Protein AF-K9VT67-F1 (afdb_monomer_lite)

Sequence (69 aa):
MTPSDQQQLKAHLKAVAKILYRNTEPTELKSFESIEKSVRQKMLSEVGPEIGNFFFQQYQEFKQENPEK

pLDDT: mean 95.07, std 7.17, range [53.03, 98.19]

Secondary structure (DSSP, 8-state):
--HHHHHHHHHHHHHHHHHHHHTS-GGGGSSHHHHHHHHHHHIIIIIHHHHHHHHHHHHHHHHHHS---

Structure (mmCIF, N/CA/C/O backbone):
data_AF-K9VT67-F1
#
_entry.id   AF-K9VT67-F1
#
loop_
_atom_site.group_PDB
_atom_site.id
_atom_site.type_symbol
_atom_site.label_atom_id
_atom_site.label_alt_id
_atom_site.label_comp_id
_atom_site.label_asym_id
_atom_site.label_entity_id
_atom_site.label_seq_id
_atom_site.pdbx_PDB_ins_code
_atom_site.Cartn_x
_atom_site.Cartn_y
_atom_site.Cartn_z
_atom_site.occupancy
_atom_site.B_iso_or_equiv
_atom_site.auth_seq_id
_atom_site.auth_comp_id
_atom_site.auth_asym_id
_atom_site.auth_atom_id
_atom_site.pdbx_PDB_model_num
ATOM 1 N N . MET A 1 1 ? 7.691 11.838 -12.919 1.00 82.25 1 MET A N 1
ATOM 2 C CA . MET A 1 1 ? 6.217 11.826 -13.024 1.00 82.25 1 MET A CA 1
ATOM 3 C C . MET A 1 1 ? 5.759 13.186 -13.479 1.00 82.25 1 MET A C 1
ATOM 5 O O . MET A 1 1 ? 6.173 14.177 -12.886 1.00 82.25 1 MET A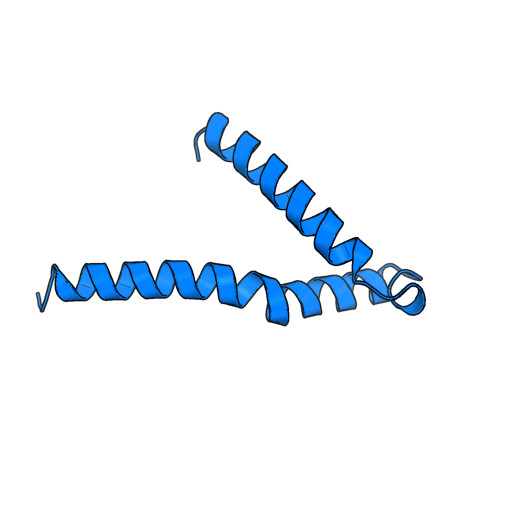 O 1
ATOM 9 N N . THR A 1 2 ? 4.946 13.231 -14.527 1.00 97.44 2 THR A N 1
ATOM 10 C CA . THR A 1 2 ? 4.278 14.471 -14.927 1.00 97.44 2 THR A CA 1
ATOM 11 C C . THR A 1 2 ? 3.189 14.836 -13.905 1.00 97.44 2 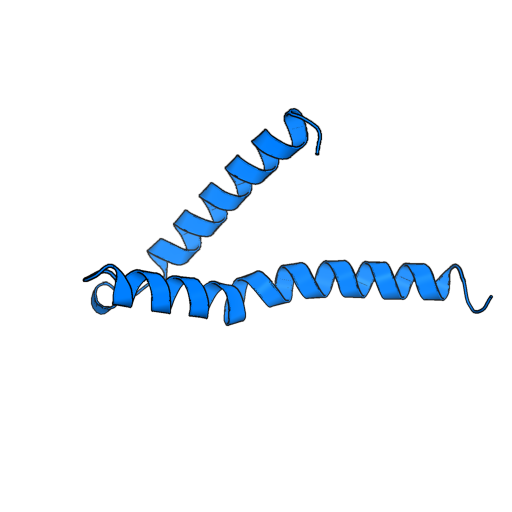THR A C 1
ATOM 13 O O . THR A 1 2 ? 2.764 13.972 -13.130 1.00 97.44 2 THR A O 1
ATOM 16 N N . PRO A 1 3 ? 2.691 16.087 -13.884 1.00 97.19 3 PRO A N 1
ATOM 17 C CA . PRO A 1 3 ? 1.557 16.451 -13.032 1.00 97.19 3 PRO A CA 1
ATOM 18 C C . PRO A 1 3 ? 0.307 15.594 -13.291 1.00 97.19 3 PRO A C 1
ATOM 20 O O . PRO A 1 3 ? -0.421 15.266 -12.354 1.00 97.19 3 PRO A O 1
ATOM 23 N N . SER A 1 4 ? 0.082 15.185 -14.548 1.00 97.50 4 SER A N 1
ATOM 24 C CA . SER A 1 4 ? -1.014 14.277 -14.906 1.00 97.50 4 SER A CA 1
ATOM 25 C C . SER A 1 4 ? -0.827 12.900 -14.265 1.00 97.50 4 SER A C 1
ATOM 27 O O . SER A 1 4 ? -1.744 12.405 -13.608 1.00 97.50 4 SER A O 1
ATOM 29 N N . ASP A 1 5 ? 0.381 12.328 -14.346 1.00 97.88 5 ASP A N 1
ATOM 30 C CA . ASP A 1 5 ? 0.676 11.027 -13.729 1.00 97.88 5 ASP A CA 1
ATOM 31 C C . ASP A 1 5 ? 0.503 11.072 -12.208 1.00 97.88 5 ASP A C 1
ATOM 33 O O . ASP A 1 5 ? -0.020 10.135 -11.612 1.00 97.88 5 ASP A O 1
ATOM 37 N N . GLN A 1 6 ? 0.901 12.173 -11.558 1.00 97.75 6 GLN A N 1
ATOM 38 C CA . GLN A 1 6 ? 0.717 12.343 -10.113 1.00 97.75 6 GLN A CA 1
ATOM 39 C C . GLN A 1 6 ? -0.765 12.359 -9.721 1.00 97.75 6 GLN A C 1
ATOM 41 O O . GLN A 1 6 ? -1.148 11.764 -8.710 1.00 97.75 6 GLN A O 1
ATOM 46 N N . GLN A 1 7 ? -1.609 13.031 -10.510 1.00 97.81 7 GLN A N 1
ATOM 47 C CA . GLN A 1 7 ? -3.048 13.075 -10.262 1.00 97.81 7 GLN A CA 1
ATOM 48 C C . GLN A 1 7 ? -3.690 11.696 -10.437 1.00 97.81 7 GLN A C 1
ATOM 50 O O . GLN A 1 7 ? -4.462 11.271 -9.572 1.00 97.81 7 GLN A O 1
ATOM 55 N N . GLN A 1 8 ? -3.341 10.988 -11.513 1.00 98.06 8 GLN A N 1
ATOM 56 C CA . GLN A 1 8 ? -3.819 9.630 -11.770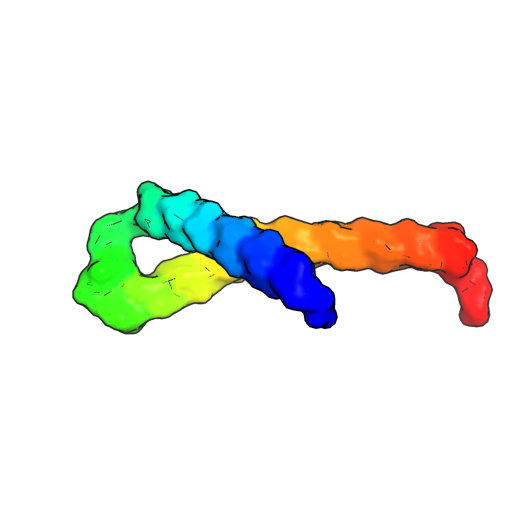 1.00 98.06 8 GLN A CA 1
ATOM 57 C C . GLN A 1 8 ? -3.370 8.677 -10.662 1.00 98.06 8 GLN A C 1
ATOM 59 O O . GLN A 1 8 ? -4.202 8.000 -10.057 1.00 98.06 8 GLN A O 1
ATOM 64 N N . LEU A 1 9 ? -2.085 8.707 -10.295 1.00 97.62 9 LEU A N 1
ATOM 65 C CA . LEU A 1 9 ? -1.552 7.912 -9.194 1.00 97.62 9 LEU A CA 1
ATOM 66 C C . LEU A 1 9 ? -2.329 8.164 -7.898 1.00 97.62 9 LEU A C 1
ATOM 68 O O . LEU A 1 9 ? -2.758 7.220 -7.239 1.00 97.62 9 LEU A O 1
ATOM 72 N N . LYS A 1 10 ? -2.572 9.429 -7.541 1.00 97.69 10 LYS A N 1
ATOM 73 C CA . LYS A 1 10 ? -3.340 9.778 -6.338 1.00 97.69 10 LYS A CA 1
ATOM 74 C C . LYS A 1 10 ? -4.767 9.225 -6.383 1.00 97.69 10 LYS A C 1
ATOM 76 O O . LYS A 1 10 ? -5.275 8.773 -5.354 1.00 97.69 10 LYS A O 1
ATOM 81 N N . ALA A 1 11 ? -5.417 9.253 -7.547 1.00 98.12 11 ALA A N 1
ATOM 82 C CA . ALA A 1 11 ? -6.752 8.689 -7.726 1.00 98.12 11 ALA A CA 1
ATOM 83 C C . ALA A 1 11 ? -6.752 7.163 -7.533 1.00 98.12 11 ALA A C 1
ATOM 85 O O . ALA A 1 11 ? -7.579 6.647 -6.776 1.00 98.12 11 ALA A O 1
ATOM 86 N N . HIS A 1 12 ? -5.788 6.459 -8.131 1.00 97.62 12 HIS A N 1
ATOM 87 C CA . HIS A 1 12 ? -5.640 5.011 -7.986 1.00 97.62 12 HIS A CA 1
ATOM 88 C C . HIS A 1 12 ? -5.312 4.607 -6.549 1.00 97.62 12 HIS A C 1
ATOM 90 O O . HIS A 1 12 ? -5.993 3.749 -5.992 1.00 97.62 12 HIS A O 1
ATOM 96 N N . LEU A 1 13 ? -4.364 5.282 -5.895 1.00 97.06 13 LEU A N 1
ATOM 97 C CA . LEU A 1 13 ? -4.025 5.017 -4.494 1.00 97.06 13 LEU A CA 1
ATOM 98 C C . LEU A 1 13 ? -5.227 5.230 -3.567 1.00 97.06 13 LEU A C 1
ATOM 100 O O . LEU A 1 13 ? -5.449 4.441 -2.652 1.00 97.06 13 LEU A O 1
ATOM 104 N N . LYS A 1 14 ? -6.059 6.248 -3.825 1.00 98.19 14 LYS A N 1
ATOM 105 C CA . LYS A 1 14 ? -7.303 6.454 -3.068 1.00 98.19 14 LYS A CA 1
ATOM 106 C C . LYS A 1 14 ? -8.305 5.317 -3.289 1.00 98.19 14 LYS A C 1
ATOM 108 O O . LYS A 1 14 ? -9.005 4.943 -2.350 1.00 98.19 14 LYS A O 1
ATOM 113 N N . ALA A 1 15 ? -8.404 4.788 -4.508 1.00 97.69 15 ALA A N 1
ATOM 114 C CA . ALA A 1 15 ? -9.265 3.647 -4.805 1.00 97.69 15 ALA A CA 1
ATOM 115 C C . ALA A 1 15 ? -8.771 2.372 -4.101 1.00 97.69 15 ALA A C 1
ATOM 117 O O . ALA A 1 15 ? -9.560 1.720 -3.418 1.00 97.69 15 ALA A O 1
ATOM 118 N N . VAL A 1 16 ? -7.466 2.087 -4.175 1.00 96.88 16 VAL A N 1
ATOM 119 C CA . VAL A 1 16 ? -6.821 0.972 -3.464 1.00 96.88 16 VAL A CA 1
ATOM 120 C C . VAL A 1 16 ? -7.054 1.094 -1.959 1.00 96.88 16 VAL A C 1
ATOM 122 O O . VAL A 1 16 ? -7.560 0.162 -1.344 1.00 96.88 16 VAL A O 1
ATOM 125 N N . ALA A 1 17 ? -6.809 2.266 -1.365 1.00 97.06 17 ALA A N 1
ATOM 126 C CA . ALA A 1 17 ? -7.007 2.485 0.069 1.00 97.06 17 ALA A CA 1
ATOM 127 C C . ALA A 1 17 ? -8.450 2.204 0.527 1.00 97.06 17 ALA A C 1
ATOM 129 O O . ALA A 1 17 ? -8.653 1.603 1.580 1.00 97.06 17 ALA A O 1
ATOM 130 N N . LYS A 1 18 ? -9.461 2.586 -0.268 1.00 97.88 18 LYS A N 1
ATOM 131 C CA . LYS A 1 18 ? -10.872 2.278 0.033 1.00 97.88 18 LYS A CA 1
ATOM 132 C C . LYS A 1 18 ? -11.154 0.775 0.018 1.00 97.88 18 LYS A C 1
ATOM 134 O O . LYS A 1 18 ? -11.910 0.299 0.862 1.00 97.88 18 LYS A O 1
ATOM 139 N N . ILE A 1 19 ? -10.577 0.047 -0.938 1.00 97.44 19 ILE A N 1
ATOM 140 C CA . ILE A 1 19 ? -10.719 -1.411 -1.033 1.00 97.44 19 ILE A CA 1
ATOM 141 C C . ILE A 1 19 ? -10.060 -2.074 0.173 1.00 97.44 19 ILE A C 1
ATOM 143 O O . ILE A 1 19 ? -10.705 -2.888 0.829 1.00 97.44 19 ILE A O 1
ATOM 147 N N . LEU A 1 20 ? -8.822 -1.692 0.497 1.00 96.50 20 LEU A N 1
ATOM 148 C CA . LEU A 1 20 ? -8.097 -2.250 1.637 1.00 96.50 20 LEU A CA 1
ATOM 149 C C . LEU A 1 20 ? -8.854 -2.002 2.943 1.00 96.50 20 LEU A C 1
ATOM 151 O O . LEU A 1 20 ? -9.108 -2.953 3.669 1.00 96.50 20 LEU A O 1
ATOM 155 N N . TYR A 1 21 ? -9.303 -0.765 3.184 1.00 96.75 21 TYR A N 1
ATOM 156 C CA . TYR A 1 21 ? -10.067 -0.393 4.378 1.00 96.75 21 TYR A CA 1
ATOM 157 C C . TYR A 1 21 ? -11.367 -1.192 4.538 1.00 96.75 21 TYR A C 1
ATOM 159 O O . TYR A 1 21 ? -11.671 -1.649 5.634 1.00 96.75 21 TYR A O 1
ATOM 167 N N . ARG A 1 22 ? -12.129 -1.398 3.451 1.00 97.19 22 ARG A N 1
ATOM 168 C CA . ARG A 1 22 ? -13.374 -2.190 3.482 1.00 97.19 22 ARG A CA 1
ATOM 169 C C . ARG A 1 22 ? -13.133 -3.657 3.857 1.00 97.19 22 ARG A C 1
ATOM 171 O O . ARG A 1 22 ? -14.047 -4.300 4.353 1.00 97.19 22 ARG A O 1
ATOM 178 N N . ASN A 1 23 ? -11.934 -4.172 3.593 1.00 95.88 23 ASN A N 1
ATOM 179 C CA . ASN A 1 23 ? -11.529 -5.546 3.888 1.00 95.88 23 ASN A CA 1
ATOM 180 C C . ASN A 1 23 ? -10.563 -5.618 5.090 1.00 95.88 23 ASN A C 1
ATOM 182 O O . ASN A 1 23 ? -9.744 -6.536 5.164 1.00 95.88 23 ASN A O 1
ATOM 186 N N . THR A 1 24 ? -10.600 -4.625 5.981 1.00 95.62 24 THR A N 1
ATOM 187 C CA . THR A 1 24 ? -9.867 -4.622 7.253 1.00 95.62 24 THR A CA 1
ATOM 188 C C . THR A 1 24 ? -10.863 -4.813 8.388 1.00 95.62 24 THR A C 1
ATOM 190 O O . THR A 1 24 ? -11.897 -4.141 8.422 1.00 95.62 24 THR A O 1
ATOM 193 N N . GLU A 1 25 ? -10.554 -5.695 9.336 1.00 96.62 25 GLU A N 1
ATOM 194 C CA . GLU A 1 25 ? -11.457 -5.959 10.453 1.00 96.62 25 GLU A CA 1
ATOM 195 C C . GLU A 1 25 ? -11.568 -4.735 11.380 1.00 96.62 25 GLU A C 1
ATOM 197 O O . GLU A 1 25 ? -10.572 -4.055 11.641 1.00 96.62 25 GLU A O 1
ATOM 202 N N . PRO A 1 26 ? -12.738 -4.446 11.981 1.00 96.12 26 PRO A N 1
ATOM 203 C CA . PRO A 1 26 ? -12.881 -3.305 12.888 1.00 96.12 26 PRO A CA 1
ATOM 204 C C . PRO A 1 26 ? -11.904 -3.332 14.073 1.00 96.12 26 PRO A C 1
ATOM 206 O O . PRO A 1 26 ? -11.519 -2.286 14.593 1.00 96.12 26 PRO A O 1
ATOM 209 N N . THR A 1 27 ? -11.481 -4.522 14.514 1.00 95.12 27 THR A N 1
ATOM 210 C CA . THR A 1 27 ? -10.481 -4.699 15.578 1.00 95.12 27 THR A CA 1
ATOM 211 C C . THR A 1 27 ? -9.098 -4.181 15.209 1.00 95.12 27 THR A C 1
ATOM 213 O O . THR A 1 27 ? -8.356 -3.766 16.095 1.00 95.12 27 THR A O 1
ATOM 216 N N . GLU A 1 28 ? -8.777 -4.172 13.921 1.00 96.62 28 GLU A N 1
ATOM 217 C CA . GLU A 1 28 ? -7.510 -3.708 13.363 1.00 96.62 28 GLU A CA 1
ATOM 218 C C . GLU A 1 28 ? -7.470 -2.185 13.150 1.00 96.62 28 GLU A C 1
ATOM 220 O O . GLU A 1 28 ? -6.431 -1.621 12.828 1.00 96.62 28 GLU A O 1
ATOM 225 N N . LEU A 1 29 ? -8.597 -1.497 13.358 1.00 96.31 29 LEU A N 1
ATOM 226 C CA . LEU A 1 29 ? -8.741 -0.054 13.147 1.00 96.31 29 LEU A CA 1
ATOM 227 C C . LEU A 1 29 ? -8.814 0.744 14.462 1.00 96.31 29 LEU A C 1
ATOM 229 O O . LEU A 1 29 ? -9.217 1.906 14.468 1.00 96.31 29 LEU A O 1
ATOM 233 N N . LYS A 1 30 ? -8.460 0.124 15.594 1.00 96.56 30 LYS A N 1
ATOM 234 C CA . LYS A 1 30 ? -8.697 0.672 16.944 1.00 96.56 30 LYS A CA 1
ATOM 235 C C . LYS A 1 30 ? -7.612 1.624 17.444 1.00 96.56 30 LYS A C 1
ATOM 237 O O . LYS A 1 30 ? -7.853 2.387 18.376 1.00 96.56 30 LYS A O 1
ATOM 242 N N . SER A 1 31 ? -6.415 1.566 16.874 1.00 97.94 31 SER A N 1
ATOM 243 C CA . SER A 1 31 ? -5.267 2.376 17.281 1.00 97.94 31 SER A CA 1
ATOM 244 C C . SER A 1 31 ? -4.351 2.642 16.094 1.00 97.94 31 SER A C 1
ATOM 246 O O . SER A 1 31 ? -4.356 1.892 15.123 1.00 97.94 31 SER A O 1
ATOM 248 N N . PHE A 1 32 ? -3.508 3.670 16.189 1.00 97.62 32 PHE A N 1
ATOM 249 C CA . PHE A 1 32 ? -2.484 3.920 15.172 1.00 97.62 32 PHE A CA 1
ATOM 250 C C . PHE A 1 32 ? -1.589 2.701 14.934 1.00 97.62 32 PHE A C 1
ATOM 252 O O . PHE A 1 32 ? -1.311 2.374 13.788 1.00 97.62 32 PHE A O 1
ATOM 259 N N . GLU A 1 33 ? -1.189 2.000 15.997 1.00 98.06 33 GLU A N 1
ATOM 260 C CA . GLU A 1 33 ? -0.360 0.799 15.885 1.00 98.06 33 GLU A CA 1
ATOM 261 C C . GLU A 1 33 ? -1.073 -0.335 15.134 1.00 98.06 33 GLU A C 1
ATOM 263 O O . GLU A 1 33 ? -0.477 -0.957 14.258 1.00 98.06 33 GLU A O 1
ATOM 268 N N . SER A 1 34 ? 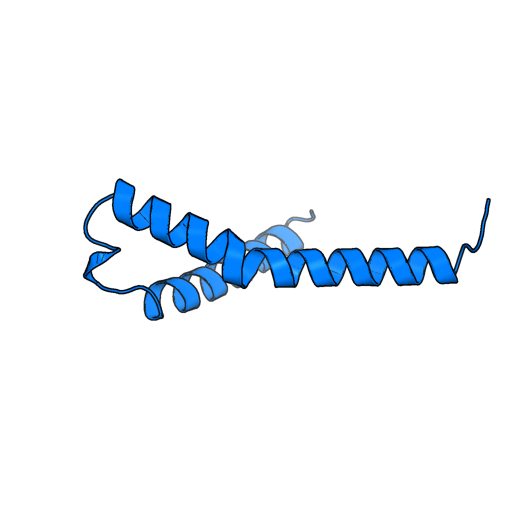-2.343 -0.606 15.456 1.00 97.81 34 SER A N 1
ATOM 269 C CA . SER A 1 34 ? -3.109 -1.656 14.768 1.00 97.81 34 SER A CA 1
ATOM 270 C C . SER A 1 34 ? -3.356 -1.302 13.302 1.00 97.81 34 SER A C 1
ATOM 272 O O . SER A 1 34 ? -3.086 -2.128 12.434 1.00 97.81 34 SER A O 1
ATOM 274 N N . ILE A 1 35 ? -3.724 -0.049 13.017 1.00 97.69 35 ILE A N 1
ATOM 275 C CA . ILE A 1 35 ? -3.911 0.447 11.648 1.00 97.69 35 ILE A CA 1
ATOM 276 C C . ILE A 1 35 ? -2.623 0.286 10.843 1.00 97.69 35 ILE A C 1
ATOM 278 O O . ILE A 1 35 ? -2.643 -0.217 9.723 1.00 97.69 35 ILE A O 1
ATOM 282 N N . GLU A 1 36 ? -1.496 0.711 11.405 1.00 97.88 36 GLU A N 1
ATOM 283 C CA . GLU A 1 36 ? -0.200 0.654 10.741 1.00 97.88 36 GLU A CA 1
ATOM 284 C C . GLU A 1 36 ? 0.207 -0.797 10.440 1.00 97.88 36 GLU A C 1
ATOM 286 O O . GLU A 1 36 ? 0.573 -1.105 9.303 1.00 97.88 36 GLU A O 1
ATOM 291 N N . LYS A 1 37 ? 0.060 -1.712 11.408 1.00 97.94 37 LYS A N 1
ATOM 292 C CA . LYS A 1 37 ? 0.311 -3.147 11.202 1.00 97.94 37 LYS A CA 1
ATOM 293 C C . LYS A 1 37 ? -0.536 -3.716 10.071 1.00 97.94 37 LYS A C 1
ATOM 295 O O . LYS A 1 37 ? 0.016 -4.368 9.185 1.00 97.94 37 LYS A O 1
ATOM 300 N N . SER A 1 38 ? -1.832 -3.425 10.056 1.00 97.38 38 SER A N 1
ATOM 301 C CA . SER A 1 38 ? -2.741 -3.947 9.034 1.00 97.38 38 SER A CA 1
ATOM 302 C C . SER A 1 38 ? -2.473 -3.344 7.659 1.00 97.38 38 SER A C 1
ATOM 304 O O . SER A 1 38 ? -2.462 -4.072 6.668 1.00 97.38 38 SER A O 1
ATOM 306 N N . VAL A 1 39 ? -2.158 -2.047 7.574 1.00 97.12 39 VAL A N 1
ATOM 307 C CA . VAL A 1 39 ? -1.730 -1.423 6.312 1.00 97.12 39 VAL A CA 1
ATOM 308 C C . VAL A 1 39 ? -0.443 -2.070 5.807 1.00 97.12 39 VAL A C 1
ATOM 310 O O . VAL A 1 39 ? -0.399 -2.479 4.649 1.00 97.12 39 VAL A O 1
ATOM 313 N N . ARG A 1 40 ? 0.588 -2.222 6.650 1.00 97.88 40 ARG A N 1
ATOM 314 C CA . ARG A 1 40 ? 1.848 -2.870 6.251 1.00 97.88 40 ARG A CA 1
ATOM 315 C C . ARG A 1 40 ? 1.611 -4.295 5.757 1.00 97.88 40 ARG A C 1
ATOM 317 O O . ARG A 1 40 ? 2.135 -4.661 4.709 1.00 97.88 40 ARG A O 1
ATOM 324 N N . GLN A 1 41 ? 0.825 -5.083 6.489 1.00 97.81 41 GLN A N 1
ATOM 325 C CA . GLN A 1 41 ? 0.534 -6.462 6.114 1.00 97.81 41 GLN A CA 1
ATOM 326 C C . GLN A 1 41 ? -0.133 -6.519 4.738 1.00 97.81 41 GLN A C 1
ATOM 328 O O . GLN A 1 41 ? 0.345 -7.236 3.865 1.00 97.81 41 GLN A O 1
ATOM 333 N N . LYS A 1 42 ? -1.162 -5.697 4.509 1.00 96.94 42 LYS A N 1
ATOM 334 C CA . LYS A 1 42 ? -1.866 -5.611 3.221 1.00 96.94 42 LYS A CA 1
ATOM 335 C C . LYS A 1 42 ? -0.972 -5.110 2.088 1.00 96.94 42 LYS A C 1
ATOM 337 O O . LYS A 1 42 ? -1.056 -5.608 0.967 1.00 96.94 42 LYS A O 1
ATOM 342 N N . MET A 1 43 ? -0.069 -4.172 2.370 1.00 97.06 43 MET A N 1
ATOM 343 C CA . MET A 1 43 ? 0.934 -3.741 1.395 1.00 97.06 43 MET A CA 1
ATOM 344 C C . MET A 1 43 ? 1.849 -4.894 0.976 1.00 97.06 43 MET A C 1
ATOM 346 O O . MET A 1 43 ? 2.171 -4.996 -0.201 1.00 97.06 43 MET A O 1
ATOM 350 N N . LEU A 1 44 ? 2.242 -5.771 1.901 1.00 97.81 44 LEU A N 1
ATOM 351 C CA . LEU A 1 44 ? 3.106 -6.915 1.602 1.00 97.81 44 LEU A CA 1
ATOM 352 C C . LEU A 1 44 ? 2.363 -8.075 0.929 1.00 97.81 44 LEU A C 1
ATOM 354 O O . LEU A 1 44 ? 2.923 -8.701 0.036 1.00 97.81 44 LEU A O 1
ATOM 358 N N . SER A 1 45 ? 1.133 -8.381 1.352 1.00 96.81 45 SER A N 1
ATOM 359 C CA . SER A 1 45 ? 0.408 -9.568 0.881 1.00 96.81 45 SER A CA 1
ATOM 360 C C . SER A 1 45 ? -0.489 -9.327 -0.329 1.00 96.81 45 SER A C 1
ATOM 3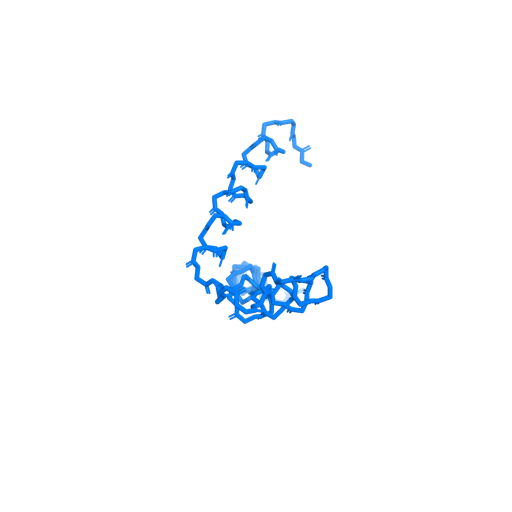62 O O . SER A 1 45 ? -0.741 -10.271 -1.068 1.00 96.81 45 SER A O 1
ATOM 364 N N . GLU A 1 46 ? -0.992 -8.105 -0.525 1.00 95.69 46 GLU A N 1
ATOM 365 C CA . GLU A 1 46 ? -1.974 -7.796 -1.575 1.00 95.69 46 GLU A CA 1
ATOM 366 C C . GLU A 1 46 ? -1.400 -6.833 -2.628 1.00 95.69 46 GLU A C 1
ATOM 368 O O . GLU A 1 46 ? -1.503 -7.092 -3.820 1.00 95.69 46 GLU A O 1
ATOM 373 N N . VAL A 1 47 ? -0.763 -5.727 -2.220 1.00 96.88 47 VAL A N 1
ATOM 374 C CA . VAL A 1 47 ? -0.347 -4.662 -3.164 1.00 96.88 47 VAL A CA 1
ATOM 375 C C . VAL A 1 47 ? 1.035 -4.909 -3.774 1.00 96.88 47 VAL A C 1
ATOM 377 O O . VAL A 1 47 ? 1.236 -4.740 -4.976 1.00 96.88 47 VAL A O 1
ATOM 380 N N . GLY A 1 48 ? 2.007 -5.278 -2.942 1.00 97.31 48 GLY A N 1
ATOM 381 C CA . GLY A 1 48 ? 3.398 -5.486 -3.332 1.00 97.31 48 GLY A CA 1
ATOM 382 C C . GLY A 1 48 ? 3.570 -6.522 -4.446 1.00 97.31 48 GLY A C 1
ATOM 383 O O . GLY A 1 48 ? 4.274 -6.215 -5.407 1.00 97.31 48 GLY A O 1
ATOM 384 N N . PRO A 1 49 ? 2.915 -7.699 -4.374 1.00 97.81 49 PRO A N 1
ATOM 385 C CA . PRO A 1 49 ? 2.988 -8.704 -5.429 1.00 97.81 49 PRO A CA 1
ATOM 386 C C . PRO A 1 49 ? 2.491 -8.193 -6.783 1.00 97.81 49 PRO A C 1
ATOM 388 O O . PRO A 1 49 ? 3.165 -8.420 -7.778 1.00 97.81 49 PRO A O 1
ATOM 391 N N . GLU A 1 50 ? 1.384 -7.447 -6.838 1.00 96.75 50 GLU A N 1
ATOM 392 C CA . GLU A 1 50 ? 0.849 -6.902 -8.098 1.00 96.75 50 GLU A CA 1
ATOM 393 C C . GLU A 1 50 ? 1.833 -5.935 -8.768 1.00 96.75 50 GLU A C 1
ATOM 395 O O . GLU A 1 50 ? 2.125 -6.045 -9.961 1.00 96.75 50 GLU A O 1
ATOM 400 N N . ILE A 1 51 ? 2.417 -5.022 -7.984 1.00 97.31 51 ILE A N 1
ATOM 401 C CA . ILE A 1 51 ? 3.438 -4.093 -8.486 1.00 97.31 51 ILE A CA 1
ATOM 402 C C . ILE A 1 51 ? 4.692 -4.867 -8.913 1.00 97.31 51 ILE A C 1
ATOM 404 O O . ILE A 1 51 ? 5.219 -4.643 -10.002 1.00 97.31 51 ILE A O 1
ATOM 408 N N . GLY A 1 52 ? 5.170 -5.785 -8.071 1.00 97.62 52 GLY A N 1
ATOM 409 C CA . GLY A 1 52 ? 6.362 -6.586 -8.340 1.00 97.62 52 GLY A CA 1
ATOM 410 C C . GLY A 1 52 ? 6.226 -7.444 -9.597 1.00 97.62 52 GLY A C 1
ATOM 411 O O . GLY A 1 52 ? 7.146 -7.472 -10.411 1.00 97.62 52 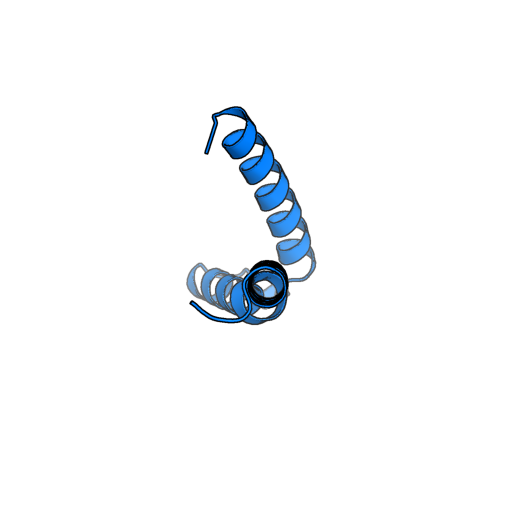GLY A O 1
ATOM 412 N N . ASN A 1 53 ? 5.068 -8.078 -9.792 1.00 97.56 53 ASN A N 1
ATOM 413 C CA . ASN A 1 53 ? 4.759 -8.894 -10.963 1.00 97.56 53 ASN A CA 1
ATOM 414 C C . ASN A 1 53 ? 4.833 -8.075 -12.251 1.00 97.56 53 ASN A C 1
ATOM 416 O O . ASN A 1 53 ? 5.463 -8.526 -13.206 1.00 97.56 53 ASN A O 1
ATOM 420 N N . PHE A 1 54 ? 4.269 -6.862 -12.262 1.00 97.25 54 PHE A N 1
ATOM 421 C CA . PHE A 1 54 ? 4.367 -5.968 -13.416 1.00 97.25 54 PHE A CA 1
ATOM 422 C C . PHE A 1 54 ? 5.833 -5.682 -13.775 1.00 97.25 54 PHE A C 1
ATOM 424 O O . PHE A 1 54 ? 6.257 -5.925 -14.901 1.00 97.25 54 PHE A O 1
ATOM 431 N N . PHE A 1 55 ? 6.649 -5.239 -12.812 1.00 97.25 55 PHE A N 1
ATOM 432 C CA . PHE A 1 55 ? 8.065 -4.950 -13.075 1.00 97.25 55 PHE A CA 1
ATOM 433 C C . PHE A 1 55 ? 8.862 -6.192 -13.480 1.00 97.25 55 PHE A C 1
ATOM 435 O O . PHE A 1 55 ? 9.748 -6.104 -14.330 1.00 97.25 55 PHE A O 1
ATOM 442 N N . PHE A 1 56 ? 8.550 -7.350 -12.899 1.00 97.31 56 PHE A N 1
ATOM 443 C CA . PHE A 1 56 ? 9.179 -8.607 -13.278 1.00 97.31 56 PHE A CA 1
ATOM 444 C C . PHE A 1 56 ? 8.857 -8.984 -14.727 1.00 97.31 56 PHE A C 1
ATOM 446 O O . PHE A 1 56 ? 9.768 -9.353 -15.461 1.00 97.31 56 PHE A O 1
ATOM 453 N N . GLN A 1 57 ? 7.603 -8.841 -15.163 1.00 97.12 57 GLN A N 1
ATOM 454 C CA . GLN A 1 57 ? 7.203 -9.077 -16.555 1.00 97.12 57 GLN A CA 1
ATOM 455 C C . GLN A 1 57 ? 7.954 -8.153 -17.516 1.00 97.12 57 GLN A C 1
ATOM 457 O O . GLN A 1 57 ? 8.574 -8.637 -18.458 1.00 97.12 57 GLN A O 1
ATOM 462 N N . GLN A 1 58 ? 8.003 -6.853 -17.212 1.00 97.19 58 GLN A N 1
ATOM 463 C CA . GLN A 1 58 ? 8.760 -5.882 -18.010 1.00 97.19 58 GLN A CA 1
ATOM 464 C C . GLN A 1 58 ? 10.253 -6.236 -18.088 1.00 97.19 58 GLN A C 1
ATOM 466 O O . GLN A 1 58 ? 10.883 -6.110 -19.136 1.00 97.19 58 GLN A O 1
ATOM 471 N N . TYR A 1 59 ? 10.831 -6.736 -16.993 1.00 95.94 59 TYR A N 1
ATOM 472 C CA . TYR A 1 59 ? 12.212 -7.212 -16.984 1.00 95.94 59 TYR A CA 1
ATOM 473 C C . TYR A 1 59 ? 12.425 -8.461 -17.855 1.00 95.94 59 TYR A C 1
ATOM 475 O O . TYR A 1 59 ? 13.456 -8.568 -18.522 1.00 95.94 59 TYR A O 1
ATOM 483 N N . GLN A 1 60 ? 11.477 -9.404 -17.865 1.00 95.69 60 GLN A N 1
ATOM 484 C CA . GLN A 1 60 ? 11.556 -10.585 -18.731 1.00 95.69 60 GLN A CA 1
ATOM 485 C C . GLN A 1 60 ? 11.458 -10.208 -20.211 1.00 95.69 60 GLN A C 1
ATOM 487 O O . GLN A 1 60 ? 12.259 -10.696 -21.003 1.00 95.69 60 GLN A O 1
ATOM 492 N N . GLU A 1 61 ? 10.530 -9.321 -20.573 1.00 95.12 61 GLU A N 1
ATOM 493 C CA . GLU A 1 61 ? 10.385 -8.796 -21.939 1.00 95.12 61 GLU A CA 1
ATOM 494 C C . GLU A 1 61 ? 11.681 -8.118 -22.395 1.00 95.12 61 GLU A C 1
ATOM 496 O O . GLU A 1 61 ? 12.254 -8.488 -23.418 1.00 95.12 61 GLU A O 1
ATOM 501 N N . PHE A 1 62 ? 12.236 -7.233 -21.561 1.00 94.19 62 PHE A N 1
ATOM 502 C CA . PHE A 1 62 ? 13.512 -6.578 -21.841 1.00 94.19 62 PHE A CA 1
ATOM 503 C C . PHE A 1 62 ? 14.652 -7.578 -22.095 1.00 94.19 62 PHE A C 1
ATOM 505 O O . PHE A 1 62 ? 15.451 -7.387 -23.014 1.00 94.19 62 PHE A O 1
ATOM 512 N N . LYS A 1 63 ? 14.733 -8.653 -21.299 1.00 93.69 63 LYS A N 1
ATOM 513 C CA . LYS A 1 63 ? 15.725 -9.723 -21.486 1.00 93.69 63 LYS A CA 1
ATOM 514 C C . LYS A 1 63 ? 15.525 -10.519 -22.773 1.00 93.69 63 LYS A C 1
ATOM 516 O O . LYS A 1 63 ? 16.512 -10.944 -23.360 1.00 93.69 63 LYS A O 1
ATOM 521 N N . GLN A 1 64 ? 14.282 -10.750 -23.188 1.00 89.44 64 GLN A N 1
ATOM 522 C CA . GLN A 1 64 ? 13.979 -11.452 -24.437 1.00 89.44 64 GLN A CA 1
ATOM 523 C C . GLN A 1 64 ? 14.331 -10.604 -25.662 1.00 89.44 64 GLN A C 1
ATOM 525 O O . GLN A 1 64 ? 14.811 -11.143 -26.654 1.00 89.44 64 GLN A O 1
ATOM 530 N N . GLU A 1 65 ? 14.126 -9.288 -25.583 1.00 88.00 65 GLU A N 1
ATOM 531 C CA . GLU A 1 65 ? 14.485 -8.334 -26.640 1.00 88.00 65 GLU A CA 1
ATOM 532 C C . GLU A 1 65 ? 15.992 -8.050 -26.698 1.00 88.00 65 GLU A C 1
ATOM 534 O O . GLU A 1 65 ? 16.522 -7.705 -27.753 1.00 88.00 65 GLU A O 1
ATOM 539 N N . ASN A 1 66 ? 16.693 -8.221 -25.572 1.00 87.81 66 ASN A N 1
ATOM 540 C CA . ASN A 1 66 ? 18.134 -8.014 -25.441 1.00 87.81 66 ASN A CA 1
ATOM 541 C C . ASN A 1 66 ? 18.811 -9.269 -24.856 1.00 87.81 66 ASN A C 1
ATOM 543 O O . ASN A 1 66 ? 19.340 -9.212 -23.736 1.00 87.81 66 ASN A O 1
ATOM 547 N N . PRO A 1 67 ? 18.780 -10.411 -25.571 1.00 73.75 67 PRO A N 1
ATOM 548 C CA . PRO A 1 67 ? 19.432 -11.626 -25.118 1.00 73.75 67 PRO A CA 1
ATOM 549 C C . PRO A 1 67 ? 20.948 -11.434 -25.258 1.00 73.75 67 PRO A C 1
ATOM 551 O O . PRO A 1 67 ? 21.502 -11.597 -26.336 1.00 73.75 67 PRO A O 1
ATOM 554 N N . GLU A 1 68 ? 21.581 -11.052 -24.147 1.00 68.12 68 GLU A N 1
ATOM 555 C CA . GLU A 1 68 ? 23.024 -10.811 -23.976 1.00 68.12 68 GLU A CA 1
ATOM 556 C C . GLU A 1 68 ? 23.588 -9.562 -24.699 1.00 68.12 68 GLU A C 1
ATOM 558 O O . GLU A 1 68 ? 23.630 -9.456 -25.923 1.00 68.12 68 GLU A O 1
ATOM 563 N N . LYS A 1 69 ? 24.075 -8.604 -23.895 1.00 53.03 69 LYS A N 1
ATOM 564 C CA . LYS A 1 69 ? 25.291 -7.841 -24.212 1.00 53.03 69 LYS A CA 1
ATOM 565 C C . LYS A 1 69 ? 26.480 -8.598 -23.644 1.00 53.03 69 LYS A C 1
ATOM 567 O O . LYS A 1 69 ? 26.309 -9.131 -22.523 1.00 53.03 69 LYS A O 1
#

Foldseek 3Di:
DPPVVVVVVVVVVVVVVVVLVVVDDPVLVPDPVSVVVSVVVCCVPPVVCVVVVVVVVVVVVVCVVCVDD

Organism: NCBI:txid179408

Radius of gyration: 16.84 Å; chains: 1; bounding box: 39×28×44 Å